Protein AF-A0A1S2W7E4-F1 (afdb_monomer_lite)

Secondary structure (DSSP, 8-state):
---SS-HHHHHHHHHHHH-----S---S-SBTTTTS---HHHHHHHHHHHHHHS-EEE-HHHHTTGGG-BHHHHHHHEEE----

Radius of gyration: 11.75 Å; chains: 1; bounding box: 24×23×33 Å

Sequence (84 aa):
MSPLLDYTSFCQIAEEQLEVTMEQPVTGGERLRDDLQLDSMRLLQLLVHLELEHGYVLADEKLAQLPQMTVDQLLQSLARKEVV

Foldseek 3Di:
DDFPDDQVNLQVLLCVFLVAHPPDRAPFQAQVCPRRVQDLVSQVSSQVCCCPVVQWHADPVCNVVNRVGTNNRVSNRIDGNDDD

pLDDT: mean 86.15, std 9.49, range [45.03, 94.06]

Structure (mmCIF, N/CA/C/O backbone):
data_AF-A0A1S2W7E4-F1
#
_entry.id   AF-A0A1S2W7E4-F1
#
loop_
_atom_site.group_PDB
_atom_site.id
_atom_site.type_symbol
_atom_site.label_atom_id
_atom_site.label_alt_id
_atom_site.label_comp_id
_atom_site.label_asym_id
_atom_site.label_entity_id
_atom_site.label_seq_id
_atom_site.pdbx_PDB_ins_code
_atom_site.Cartn_x
_atom_site.Cartn_y
_atom_site.Cartn_z
_atom_site.occupancy
_atom_site.B_iso_or_equiv
_atom_site.auth_seq_id
_atom_site.auth_comp_id
_atom_site.auth_asym_id
_atom_site.auth_atom_id
_atom_site.pdbx_PDB_model_num
ATOM 1 N N . MET A 1 1 ? -11.957 7.325 -14.869 1.00 47.03 1 MET A N 1
ATOM 2 C CA . MET A 1 1 ? -10.956 6.246 -14.973 1.00 47.03 1 MET A CA 1
ATOM 3 C C . MET A 1 1 ? -11.062 5.457 -13.687 1.00 47.03 1 MET A C 1
ATOM 5 O O . MET A 1 1 ? -11.037 6.087 -12.640 1.00 47.03 1 MET A O 1
ATOM 9 N N . SER A 1 2 ? -11.307 4.151 -13.750 1.00 53.94 2 SER A N 1
ATOM 10 C CA . SER A 1 2 ? -11.334 3.323 -12.539 1.00 53.94 2 SER A CA 1
ATOM 11 C C . SER A 1 2 ? -9.897 3.122 -12.047 1.00 53.94 2 SER A C 1
ATOM 13 O O . SER A 1 2 ? -9.021 2.936 -12.898 1.00 53.94 2 SER A O 1
ATOM 15 N N . PRO A 1 3 ? -9.635 3.185 -10.732 1.00 64.31 3 PRO A N 1
ATOM 16 C CA . PRO A 1 3 ? -8.307 2.909 -10.196 1.00 64.31 3 PRO A CA 1
ATOM 17 C C . PRO A 1 3 ? -7.883 1.476 -10.545 1.00 64.31 3 PRO A C 1
ATOM 19 O O . PRO A 1 3 ? -8.719 0.581 -10.677 1.00 64.31 3 PRO A O 1
ATOM 22 N N . LEU A 1 4 ? -6.578 1.275 -10.748 1.00 78.62 4 LEU A N 1
ATOM 23 C CA . LEU A 1 4 ? -6.011 -0.028 -11.117 1.00 78.62 4 LEU A CA 1
ATOM 24 C C . LEU A 1 4 ? -6.040 -1.031 -9.956 1.00 78.62 4 LEU A C 1
ATOM 26 O O . LEU A 1 4 ? -6.121 -2.235 -10.187 1.00 78.62 4 LEU A O 1
ATOM 30 N N . LEU A 1 5 ? -5.967 -0.514 -8.731 1.00 84.94 5 LEU A N 1
ATOM 31 C CA . LEU A 1 5 ? -6.026 -1.245 -7.476 1.00 84.94 5 LEU A CA 1
ATOM 32 C C . LEU A 1 5 ? -7.267 -0.762 -6.716 1.00 84.94 5 LEU A C 1
ATOM 34 O O . LEU A 1 5 ? -7.492 0.445 -6.622 1.00 84.94 5 LEU A O 1
ATOM 38 N N . ASP A 1 6 ? -8.087 -1.685 -6.217 1.00 87.31 6 ASP A N 1
ATOM 39 C CA . ASP A 1 6 ? -9.256 -1.353 -5.402 1.00 87.31 6 ASP A CA 1
ATOM 40 C C . ASP A 1 6 ? -8.901 -1.265 -3.908 1.00 87.31 6 ASP A C 1
ATOM 42 O O . ASP A 1 6 ? -7.821 -1.669 -3.470 1.00 87.31 6 ASP A O 1
ATOM 46 N N . TYR A 1 7 ? -9.819 -0.710 -3.113 1.00 89.56 7 TYR A N 1
ATOM 47 C CA . TYR A 1 7 ? -9.612 -0.527 -1.675 1.00 89.56 7 TYR A CA 1
ATOM 48 C C . TYR A 1 7 ? -9.395 -1.851 -0.943 1.00 89.56 7 TYR A C 1
ATOM 50 O O . TYR A 1 7 ? -8.558 -1.926 -0.050 1.00 89.56 7 TYR A O 1
ATOM 58 N N . THR A 1 8 ? -10.112 -2.907 -1.334 1.00 88.75 8 THR A N 1
ATOM 59 C CA . THR A 1 8 ? -9.995 -4.223 -0.700 1.00 88.75 8 THR A CA 1
ATOM 60 C C . THR A 1 8 ? -8.610 -4.822 -0.911 1.00 88.75 8 THR A C 1
ATOM 62 O O . THR A 1 8 ? -7.981 -5.238 0.059 1.00 88.75 8 THR A O 1
ATOM 65 N N . SER A 1 9 ? -8.106 -4.806 -2.145 1.00 89.06 9 SER A N 1
ATOM 66 C CA . SER A 1 9 ? -6.766 -5.304 -2.456 1.00 89.06 9 SER A CA 1
ATOM 67 C C . SER A 1 9 ? -5.696 -4.447 -1.786 1.00 89.06 9 SER A C 1
ATOM 69 O O . SER A 1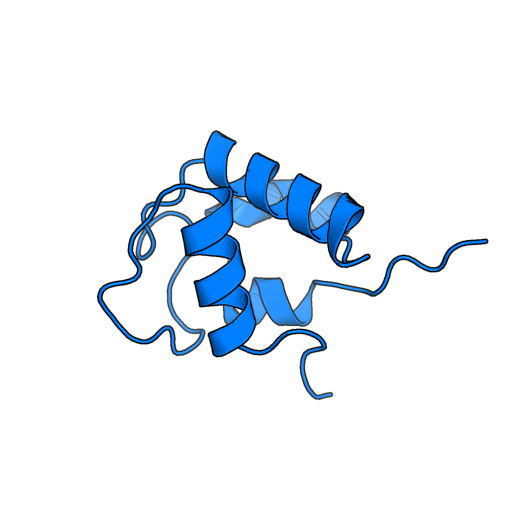 9 ? -4.726 -4.981 -1.262 1.00 89.06 9 SER A O 1
ATOM 71 N N . PHE A 1 10 ? -5.876 -3.122 -1.747 1.00 90.12 10 PHE A N 1
ATOM 72 C CA . PHE A 1 10 ? -4.974 -2.233 -1.015 1.00 90.12 10 PHE A CA 1
ATOM 73 C C . PHE A 1 10 ? -4.893 -2.588 0.472 1.00 90.12 10 PHE A C 1
ATOM 75 O O . PHE A 1 10 ? -3.790 -2.705 0.999 1.00 90.12 10 PHE A O 1
ATOM 82 N N . CYS A 1 11 ? -6.037 -2.785 1.137 1.00 89.75 11 CYS A N 1
ATOM 83 C CA . CYS A 1 11 ? -6.070 -3.192 2.539 1.00 89.75 11 CYS A CA 1
ATOM 84 C C . CYS A 1 11 ? -5.347 -4.522 2.742 1.00 89.75 11 CYS A C 1
ATOM 86 O O . CYS A 1 11 ? -4.494 -4.599 3.613 1.00 89.75 11 CYS A O 1
ATOM 88 N N . GLN A 1 12 ? -5.625 -5.526 1.907 1.00 89.25 12 GLN A N 1
ATOM 89 C CA . GLN A 1 12 ? -4.966 -6.831 1.998 1.00 89.25 12 GLN A CA 1
ATOM 90 C C . GLN A 1 12 ? -3.445 -6.712 1.868 1.00 89.25 12 GLN A C 1
ATOM 92 O O . GLN A 1 12 ? -2.724 -7.208 2.724 1.00 89.25 12 GLN A O 1
ATOM 97 N N . ILE A 1 13 ? -2.955 -5.984 0.861 1.00 89.88 13 ILE A N 1
ATOM 98 C CA . ILE A 1 13 ? -1.513 -5.771 0.668 1.00 89.88 13 ILE A CA 1
ATOM 99 C C . ILE A 1 13 ? -0.921 -5.019 1.862 1.00 89.88 13 ILE A C 1
ATOM 101 O O . ILE A 1 13 ? 0.145 -5.378 2.352 1.00 89.88 13 ILE A O 1
ATOM 105 N N . ALA A 1 14 ? -1.594 -3.978 2.353 1.00 89.19 14 ALA A N 1
ATOM 106 C CA . ALA A 1 14 ? -1.114 -3.233 3.507 1.00 89.19 14 ALA A CA 1
ATOM 107 C C . ALA A 1 14 ? -1.019 -4.129 4.753 1.00 89.19 14 ALA A C 1
ATOM 109 O O . ALA A 1 14 ? 0.005 -4.106 5.427 1.00 89.19 14 ALA A O 1
ATOM 110 N N . GLU A 1 15 ? -2.037 -4.941 5.038 1.00 90.38 15 GLU A N 1
ATOM 111 C CA . GLU A 1 15 ? -2.043 -5.854 6.185 1.00 90.38 15 GLU A CA 1
ATOM 112 C C . GLU A 1 15 ? -0.977 -6.950 6.068 1.00 90.38 15 GLU A C 1
ATOM 114 O O . GLU A 1 15 ? -0.224 -7.179 7.016 1.00 90.38 15 GLU A O 1
ATOM 119 N N . GLU A 1 16 ? -0.870 -7.585 4.897 1.00 88.94 16 GLU A N 1
ATOM 120 C CA . GLU A 1 16 ? 0.083 -8.668 4.637 1.00 88.94 16 GLU A CA 1
ATOM 121 C C . GLU A 1 16 ? 1.537 -8.185 4.671 1.00 88.94 16 GLU A C 1
ATOM 123 O O . GLU A 1 16 ? 2.399 -8.872 5.216 1.00 88.94 16 GLU A O 1
ATOM 128 N N . GLN A 1 17 ? 1.816 -7.006 4.107 1.00 88.19 17 GLN A N 1
ATOM 129 C CA . GLN A 1 17 ? 3.187 -6.531 3.900 1.00 88.19 17 GLN A CA 1
ATOM 130 C C . GLN A 1 17 ? 3.697 -5.617 5.017 1.00 88.19 17 GLN A C 1
ATOM 132 O O . GLN A 1 17 ? 4.905 -5.507 5.222 1.00 88.19 17 GLN A O 1
ATOM 137 N N . LEU A 1 18 ? 2.805 -4.926 5.734 1.00 85.44 18 LEU A N 1
ATOM 138 C CA . LEU A 1 18 ? 3.192 -3.943 6.757 1.00 85.44 18 LEU A CA 1
ATOM 139 C C . LEU A 1 18 ? 2.910 -4.413 8.186 1.00 85.44 18 LEU A C 1
ATOM 141 O O . LEU A 1 18 ? 3.161 -3.647 9.121 1.00 85.44 18 LEU A O 1
ATOM 145 N N . GLU A 1 19 ? 2.382 -5.631 8.352 1.00 82.50 19 GLU A N 1
ATOM 146 C CA . GLU A 1 19 ? 1.952 -6.191 9.642 1.00 82.50 19 GLU A CA 1
ATOM 147 C C . GLU A 1 19 ? 1.010 -5.235 10.401 1.00 82.50 19 GLU A C 1
ATOM 149 O O . GLU A 1 19 ? 1.048 -5.113 11.628 1.00 82.50 19 GLU A O 1
ATOM 154 N N . VAL A 1 20 ? 0.184 -4.497 9.655 1.00 82.62 20 VAL A N 1
ATOM 155 C CA . VAL A 1 20 ? -0.855 -3.619 10.202 1.00 82.62 20 VAL A CA 1
ATOM 156 C C . VAL A 1 20 ? -2.202 -4.326 10.148 1.00 82.62 20 VAL A C 1
ATOM 158 O O . VAL A 1 20 ? -2.389 -5.276 9.398 1.00 82.62 20 VAL A O 1
ATOM 161 N N . THR A 1 21 ? -3.157 -3.869 10.949 1.00 81.88 21 THR A N 1
ATOM 162 C CA . THR A 1 21 ? -4.539 -4.351 10.886 1.00 81.88 21 THR A CA 1
ATOM 163 C C . THR A 1 21 ? -5.434 -3.174 10.552 1.00 81.88 21 THR A C 1
ATOM 165 O O . THR A 1 21 ? -5.482 -2.197 11.299 1.00 81.88 21 THR A O 1
ATOM 168 N N . MET A 1 22 ? -6.131 -3.253 9.423 1.00 81.25 22 MET A N 1
ATOM 169 C CA . MET A 1 22 ? -7.107 -2.257 9.007 1.00 81.25 22 MET A CA 1
ATOM 170 C C . MET A 1 22 ? -8.449 -2.639 9.630 1.00 81.25 22 MET A C 1
ATOM 172 O O . MET A 1 22 ? -9.303 -3.268 9.013 1.00 81.25 22 MET A O 1
ATOM 176 N N . GLU A 1 23 ? -8.640 -2.267 10.897 1.00 73.38 23 GLU A N 1
ATOM 177 C CA . GLU A 1 23 ? -9.850 -2.612 11.665 1.00 73.38 23 GLU A CA 1
ATOM 178 C C . GLU A 1 23 ? -11.140 -2.016 11.072 1.00 73.38 23 GLU A C 1
ATOM 180 O O . GLU A 1 23 ? -12.247 -2.459 11.386 1.00 73.38 23 GLU A O 1
ATOM 185 N N . GLN A 1 24 ? -11.003 -1.008 10.209 1.00 75.69 24 GLN A N 1
ATOM 186 C CA . GLN A 1 24 ? -12.099 -0.290 9.579 1.00 75.69 24 GLN A CA 1
ATOM 187 C C . GLN A 1 24 ? -11.990 -0.331 8.048 1.00 75.69 24 GLN A C 1
ATOM 189 O O . GLN A 1 24 ? -10.886 -0.253 7.503 1.00 75.69 24 GLN A O 1
ATOM 194 N N . PRO A 1 25 ? -13.130 -0.440 7.338 1.00 78.38 25 PRO A N 1
ATOM 195 C CA . PRO A 1 25 ? -13.139 -0.444 5.885 1.00 78.38 25 PRO A CA 1
ATOM 196 C C . PRO A 1 25 ? -12.633 0.898 5.357 1.00 78.38 25 PRO A C 1
ATOM 198 O O . PRO A 1 25 ? -13.197 1.946 5.662 1.00 78.38 25 PRO A O 1
ATOM 201 N N . VAL A 1 26 ? -11.583 0.845 4.543 1.00 84.75 26 VAL A N 1
ATOM 202 C CA . VAL A 1 26 ? -11.008 2.019 3.886 1.00 84.75 26 VAL A CA 1
ATOM 203 C C . VAL A 1 26 ? -11.935 2.472 2.762 1.00 84.75 26 VAL A C 1
ATOM 205 O O . VAL A 1 26 ? -12.297 1.685 1.885 1.00 84.75 26 VAL A O 1
ATOM 208 N N . THR A 1 27 ? -12.328 3.744 2.794 1.00 85.69 27 THR A N 1
ATOM 209 C CA . THR A 1 27 ? -13.291 4.330 1.848 1.00 85.69 27 THR A CA 1
ATOM 210 C C . THR A 1 27 ? -12.655 5.281 0.834 1.00 85.69 27 THR A C 1
ATOM 212 O O . THR A 1 27 ? -13.312 5.670 -0.132 1.00 85.69 27 THR A O 1
ATOM 215 N N . GLY A 1 28 ? -11.382 5.637 1.027 1.00 87.06 28 GLY A N 1
ATOM 216 C CA . GLY A 1 28 ? -10.572 6.455 0.126 1.00 87.06 28 GLY A CA 1
ATOM 217 C C . GLY A 1 28 ? -10.269 7.863 0.643 1.00 87.06 28 GLY A C 1
ATOM 218 O O . GLY A 1 28 ? -9.308 8.488 0.186 1.00 87.06 28 GLY A O 1
ATOM 219 N N . GLY A 1 29 ? -11.060 8.365 1.595 1.00 89.75 29 GLY A N 1
ATOM 220 C CA . GLY A 1 29 ? -10.891 9.696 2.191 1.00 89.75 29 GLY A CA 1
ATOM 221 C C . GLY A 1 29 ? -9.842 9.761 3.303 1.00 89.75 29 GLY A C 1
ATOM 222 O O . GLY A 1 29 ? -9.453 10.853 3.713 1.00 89.75 29 GLY A O 1
ATOM 223 N N . GLU A 1 30 ? -9.384 8.607 3.777 1.00 91.81 30 GLU A N 1
ATOM 224 C CA . GLU A 1 30 ? -8.439 8.462 4.875 1.00 91.81 30 GLU A CA 1
ATOM 225 C C . GLU A 1 30 ? -7.028 8.841 4.421 1.00 91.81 30 GLU A C 1
ATOM 227 O O . GLU A 1 30 ? -6.548 8.393 3.374 1.00 91.81 30 GLU A O 1
ATOM 232 N N . ARG A 1 31 ? -6.341 9.661 5.216 1.00 91.81 31 ARG A N 1
ATOM 233 C CA . ARG A 1 31 ? -4.932 9.992 5.018 1.00 91.81 31 ARG A CA 1
ATOM 234 C C . ARG A 1 31 ? -4.064 8.813 5.404 1.00 91.81 31 ARG A C 1
ATOM 236 O O . ARG A 1 31 ? -4.182 8.261 6.497 1.00 91.81 31 ARG A O 1
ATOM 243 N N . LEU A 1 32 ? -3.111 8.506 4.535 1.00 91.44 32 LEU A N 1
ATOM 244 C CA . LEU A 1 32 ? -2.187 7.395 4.721 1.00 91.44 32 LEU A CA 1
ATOM 245 C C . LEU A 1 32 ? -1.421 7.486 6.050 1.00 91.44 32 LEU A C 1
ATOM 247 O O . LEU A 1 32 ? -1.317 6.502 6.776 1.00 91.44 32 LEU A O 1
ATOM 251 N N . ARG A 1 33 ? -0.916 8.672 6.404 1.00 90.81 33 ARG A N 1
ATOM 252 C CA . ARG A 1 33 ? -0.181 8.859 7.660 1.00 90.81 33 ARG A CA 1
ATOM 253 C C . ARG A 1 33 ? -1.083 9.085 8.866 1.00 90.81 33 ARG A C 1
ATOM 255 O O . ARG A 1 33 ? -0.838 8.487 9.905 1.00 90.81 33 ARG A O 1
ATOM 262 N N . ASP A 1 34 ? -2.053 9.990 8.762 1.00 89.81 34 ASP A N 1
ATOM 263 C CA . ASP A 1 34 ? -2.799 10.451 9.940 1.00 89.81 34 ASP A CA 1
ATOM 264 C C . ASP A 1 34 ? -3.905 9.467 10.347 1.00 89.81 34 ASP A C 1
ATOM 266 O O . ASP A 1 34 ? -4.049 9.174 11.531 1.00 89.81 34 ASP A O 1
ATOM 270 N N . ASP A 1 35 ? -4.654 8.930 9.378 1.00 90.25 35 ASP A N 1
ATOM 271 C CA . ASP A 1 35 ? -5.808 8.063 9.643 1.00 90.25 35 ASP A CA 1
ATOM 272 C C . ASP A 1 35 ? -5.417 6.580 9.663 1.00 90.25 35 ASP A C 1
ATOM 274 O O . ASP A 1 35 ? -5.860 5.840 10.538 1.00 90.25 35 ASP A O 1
ATOM 278 N N . LEU A 1 36 ? -4.556 6.142 8.733 1.00 87.38 36 LEU A N 1
ATOM 279 C CA . LEU A 1 36 ? -4.075 4.750 8.689 1.00 87.38 36 LEU A CA 1
ATOM 280 C C . LEU A 1 36 ? -2.807 4.508 9.516 1.00 87.38 36 LEU A C 1
ATOM 282 O O . LEU A 1 36 ? -2.332 3.377 9.592 1.00 87.38 36 LEU A O 1
ATOM 286 N N . GLN A 1 37 ? -2.241 5.560 10.118 1.00 88.50 37 GLN A N 1
ATOM 287 C CA . GLN A 1 37 ? -1.043 5.473 10.962 1.00 88.50 37 GLN A CA 1
ATOM 288 C C . GLN A 1 37 ? 0.135 4.760 10.271 1.00 88.50 37 GLN A C 1
ATOM 290 O O . GLN A 1 37 ? 0.938 4.062 10.901 1.00 88.50 37 GLN A O 1
ATOM 295 N N . LEU A 1 38 ? 0.250 4.934 8.950 1.00 88.88 38 LEU A N 1
ATOM 296 C CA . LEU A 1 38 ? 1.370 4.420 8.175 1.00 88.88 38 LEU A CA 1
ATOM 297 C C . LEU A 1 38 ? 2.522 5.425 8.241 1.00 88.88 38 LEU A C 1
ATOM 299 O O . LEU A 1 38 ? 2.500 6.486 7.612 1.00 88.88 38 LEU A O 1
ATOM 303 N N . ASP A 1 39 ? 3.549 5.087 9.016 1.00 89.25 39 ASP A N 1
ATOM 304 C CA . ASP A 1 39 ? 4.779 5.873 9.083 1.00 89.25 39 ASP A CA 1
ATOM 305 C C . ASP A 1 39 ? 5.496 5.927 7.729 1.00 89.25 39 ASP A C 1
ATOM 307 O O . ASP A 1 39 ? 5.346 5.040 6.888 1.00 89.25 39 ASP A O 1
ATOM 311 N N . SER A 1 40 ? 6.371 6.919 7.536 1.00 87.12 40 SER A N 1
ATOM 312 C CA . SER A 1 40 ? 7.144 7.071 6.293 1.00 87.12 40 SER A CA 1
ATOM 313 C C . SER A 1 40 ? 7.896 5.798 5.888 1.00 87.12 40 SER A C 1
ATOM 315 O O . SER A 1 40 ? 8.001 5.505 4.703 1.00 87.12 40 SER A O 1
ATOM 317 N N . MET A 1 41 ? 8.394 5.026 6.861 1.00 89.25 41 MET A N 1
ATOM 318 C CA . MET A 1 41 ? 9.057 3.743 6.606 1.00 89.25 41 MET A CA 1
ATOM 319 C C . MET A 1 41 ? 8.083 2.711 6.019 1.00 89.25 41 MET A C 1
ATOM 321 O O . MET A 1 41 ? 8.379 2.117 4.986 1.00 89.25 41 MET A O 1
ATOM 325 N N . ARG A 1 42 ? 6.906 2.547 6.637 1.00 90.94 42 ARG A N 1
ATOM 326 C CA . ARG A 1 42 ? 5.854 1.622 6.188 1.00 90.94 42 ARG A CA 1
ATOM 327 C C . ARG A 1 42 ? 5.317 2.009 4.817 1.00 90.94 42 ARG A C 1
ATOM 329 O O . ARG A 1 42 ? 5.115 1.154 3.968 1.00 90.94 42 ARG A O 1
ATOM 336 N N . LEU A 1 43 ? 5.144 3.305 4.572 1.00 91.12 43 LEU A N 1
ATOM 337 C CA . LEU A 1 43 ? 4.721 3.815 3.271 1.00 91.12 43 LEU A CA 1
ATOM 338 C C . LEU A 1 43 ? 5.722 3.484 2.163 1.00 91.12 43 LEU A C 1
ATOM 340 O O . LEU A 1 43 ? 5.324 3.070 1.078 1.00 91.12 43 LEU A O 1
ATOM 344 N N . LEU A 1 44 ? 7.020 3.627 2.435 1.00 90.44 44 LEU A N 1
ATOM 345 C CA . LEU A 1 44 ? 8.058 3.236 1.484 1.00 90.44 44 LEU A CA 1
ATOM 346 C C . LEU A 1 44 ? 8.087 1.721 1.269 1.00 90.44 44 LEU A C 1
ATOM 348 O O . LEU A 1 44 ? 8.178 1.287 0.126 1.00 90.44 44 LEU A O 1
ATOM 352 N N . GLN A 1 45 ? 7.967 0.924 2.335 1.00 91.38 45 GLN A N 1
ATOM 353 C CA . GLN A 1 45 ? 7.861 -0.534 2.216 1.00 91.38 45 GLN A CA 1
ATOM 354 C C . GLN A 1 45 ? 6.679 -0.917 1.326 1.00 91.38 45 GLN A C 1
ATOM 356 O O . GLN A 1 45 ? 6.858 -1.663 0.369 1.00 91.38 45 GLN A O 1
ATOM 361 N N . LEU A 1 46 ? 5.505 -0.329 1.564 1.00 91.19 46 LEU A N 1
ATOM 362 C CA . LEU A 1 46 ? 4.311 -0.570 0.762 1.00 91.19 46 LEU A CA 1
ATOM 363 C C . LEU A 1 46 ? 4.558 -0.297 -0.721 1.00 91.19 46 LEU A C 1
ATOM 365 O O . LEU A 1 46 ? 4.212 -1.124 -1.556 1.00 91.19 46 LEU A O 1
ATOM 369 N N . LEU A 1 47 ? 5.183 0.836 -1.054 1.00 91.00 47 LEU A N 1
ATOM 370 C CA . LEU A 1 47 ? 5.514 1.166 -2.440 1.00 91.00 47 LEU A CA 1
ATOM 371 C C . LEU A 1 47 ? 6.475 0.155 -3.069 1.00 91.00 47 LEU A C 1
ATOM 373 O O . LEU A 1 47 ? 6.275 -0.233 -4.216 1.00 91.00 47 LEU A O 1
ATOM 377 N N . VAL A 1 48 ? 7.484 -0.298 -2.324 1.00 90.81 48 VAL A N 1
ATOM 378 C CA . VAL A 1 48 ? 8.427 -1.318 -2.801 1.00 90.81 48 VAL A CA 1
ATOM 379 C C . VAL A 1 48 ? 7.705 -2.636 -3.093 1.00 90.81 48 VAL A C 1
ATOM 381 O O . VAL A 1 48 ? 7.930 -3.225 -4.148 1.00 90.81 48 VAL A O 1
ATOM 384 N N . HIS A 1 49 ? 6.804 -3.080 -2.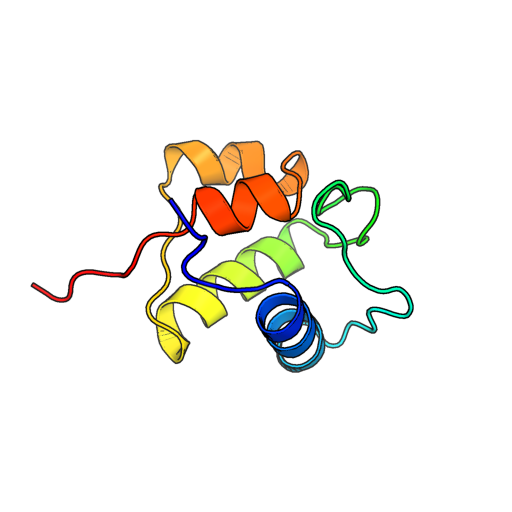214 1.00 91.44 49 HIS A N 1
ATOM 385 C CA . HIS A 1 49 ? 6.002 -4.290 -2.430 1.00 91.44 49 HIS A CA 1
ATOM 386 C C . HIS A 1 49 ? 5.047 -4.140 -3.618 1.00 91.44 49 HIS A C 1
ATOM 388 O O . HIS A 1 49 ? 4.986 -5.006 -4.491 1.00 91.44 49 HIS A O 1
ATOM 394 N N . LEU A 1 50 ? 4.361 -3.000 -3.716 1.00 90.38 50 LEU A N 1
ATOM 395 C CA . LEU A 1 50 ? 3.508 -2.672 -4.856 1.00 90.38 50 LEU A CA 1
ATOM 396 C C . LEU A 1 50 ? 4.286 -2.719 -6.177 1.00 90.38 50 LEU A C 1
ATOM 398 O O . LEU A 1 50 ? 3.788 -3.273 -7.156 1.00 90.38 50 LEU A O 1
ATOM 402 N N . GLU A 1 51 ? 5.517 -2.214 -6.203 1.00 91.06 51 GLU A N 1
ATOM 403 C CA . GLU A 1 51 ? 6.354 -2.221 -7.400 1.00 91.06 51 GLU A CA 1
ATOM 404 C C . GLU A 1 51 ? 6.870 -3.615 -7.761 1.00 91.06 51 GLU A C 1
ATOM 406 O O . GLU A 1 51 ? 6.801 -4.011 -8.928 1.00 91.06 51 GLU A O 1
ATOM 411 N N . LEU A 1 52 ? 7.416 -4.343 -6.787 1.00 89.25 52 LEU A N 1
ATOM 412 C CA . LEU A 1 52 ? 8.100 -5.612 -7.028 1.00 89.25 52 LEU A CA 1
ATOM 413 C C . LEU A 1 52 ? 7.130 -6.781 -7.216 1.00 89.25 52 LEU A C 1
ATOM 415 O O . LEU A 1 52 ? 7.369 -7.627 -8.075 1.00 89.25 52 LEU A O 1
ATOM 419 N N . GLU A 1 53 ? 6.051 -6.830 -6.437 1.00 88.19 53 GLU A N 1
ATOM 420 C CA . GLU A 1 53 ? 5.128 -7.971 -6.416 1.00 88.19 53 GLU A CA 1
ATOM 421 C C . GLU A 1 53 ? 3.904 -7.742 -7.302 1.00 88.19 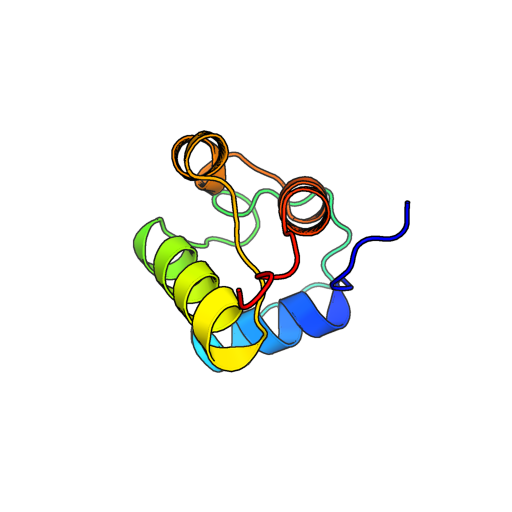53 GLU A C 1
ATOM 423 O O . GLU A 1 53 ? 3.415 -8.673 -7.942 1.00 88.19 53 GLU A O 1
ATOM 428 N N . HIS A 1 54 ? 3.433 -6.495 -7.394 1.00 86.12 54 HIS A N 1
ATOM 429 C CA . HIS A 1 54 ? 2.199 -6.163 -8.112 1.00 86.12 54 HIS A CA 1
ATOM 430 C C . HIS A 1 54 ? 2.424 -5.349 -9.394 1.00 86.12 54 HIS A C 1
ATOM 432 O O . HIS A 1 54 ? 1.486 -5.156 -10.171 1.00 86.12 54 HIS A O 1
ATOM 438 N N . GLY A 1 55 ? 3.654 -4.892 -9.648 1.00 89.00 55 GLY A N 1
ATOM 439 C CA . GLY A 1 55 ? 3.985 -4.089 -10.822 1.00 89.00 5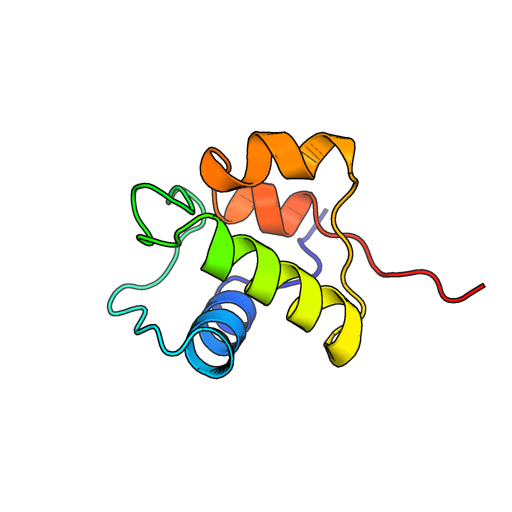5 GLY A CA 1
ATOM 440 C C . GLY A 1 55 ? 3.316 -2.713 -10.823 1.00 89.00 55 GLY A C 1
ATOM 441 O O . GLY A 1 55 ? 3.047 -2.179 -11.898 1.00 89.00 55 GLY A O 1
ATOM 442 N N . TYR A 1 56 ? 3.021 -2.142 -9.654 1.00 91.06 56 TYR A N 1
ATOM 443 C CA . TYR A 1 56 ? 2.496 -0.786 -9.508 1.00 91.06 56 TYR A CA 1
ATOM 444 C C . TYR A 1 56 ? 3.587 0.179 -9.064 1.00 91.06 56 TYR A C 1
ATOM 446 O O . TYR A 1 56 ? 4.288 -0.068 -8.092 1.00 91.06 56 TYR A O 1
ATOM 454 N N . VAL A 1 57 ? 3.703 1.312 -9.746 1.00 91.31 57 VAL A N 1
ATOM 455 C CA . VAL A 1 57 ? 4.692 2.348 -9.438 1.00 91.31 57 VAL A CA 1
ATOM 456 C C . VAL A 1 57 ? 4.011 3.671 -9.141 1.00 91.31 57 VAL A C 1
ATOM 458 O O . VAL A 1 57 ? 2.976 4.003 -9.723 1.00 91.31 57 VAL A O 1
ATOM 461 N N . LEU A 1 58 ? 4.621 4.437 -8.241 1.00 91.06 58 LEU A N 1
ATOM 462 C CA . LEU A 1 58 ? 4.249 5.814 -7.955 1.00 91.06 58 LEU A CA 1
ATOM 463 C C . LEU A 1 58 ? 5.328 6.744 -8.512 1.00 91.06 58 LEU A C 1
ATOM 465 O O . LEU A 1 58 ? 6.514 6.508 -8.301 1.00 91.06 58 LEU A O 1
ATOM 469 N N . ALA A 1 59 ? 4.923 7.815 -9.193 1.00 88.75 59 ALA A N 1
ATOM 470 C CA . ALA A 1 59 ? 5.866 8.802 -9.710 1.00 88.75 59 ALA A CA 1
ATOM 471 C C . ALA A 1 59 ? 6.648 9.498 -8.578 1.00 88.75 59 ALA A C 1
ATOM 473 O O . ALA A 1 59 ? 6.063 9.895 -7.565 1.00 88.75 59 ALA A O 1
ATOM 474 N N . ASP A 1 60 ? 7.947 9.732 -8.784 1.00 86.62 60 ASP A N 1
ATOM 475 C CA . ASP A 1 60 ? 8.842 10.350 -7.792 1.00 86.62 60 ASP A CA 1
ATOM 476 C C . ASP A 1 60 ? 8.354 11.717 -7.281 1.00 86.62 60 ASP A C 1
ATOM 478 O O . ASP A 1 60 ? 8.529 12.066 -6.115 1.00 86.62 60 ASP A O 1
ATOM 482 N N . GLU A 1 61 ? 7.663 12.492 -8.119 1.00 88.12 61 GLU A N 1
ATOM 483 C CA . GLU A 1 61 ? 7.065 13.776 -7.722 1.00 88.12 61 GLU A CA 1
ATOM 484 C C . GLU A 1 61 ? 5.972 13.642 -6.640 1.00 88.12 61 GLU A C 1
ATOM 486 O O . GLU A 1 61 ? 5.711 14.585 -5.883 1.00 88.12 61 GLU A O 1
ATOM 491 N N . LYS A 1 62 ? 5.328 12.471 -6.550 1.00 89.31 62 LYS A N 1
ATOM 492 C CA . LYS A 1 62 ? 4.287 12.166 -5.560 1.00 89.31 62 LYS A CA 1
ATOM 493 C C . LYS A 1 62 ? 4.862 11.540 -4.295 1.00 89.31 62 LYS A C 1
ATOM 495 O O . LYS A 1 62 ? 4.233 11.649 -3.248 1.00 89.31 62 LYS A O 1
ATOM 500 N N . LEU A 1 63 ? 6.066 10.970 -4.347 1.00 88.06 63 LEU A N 1
ATOM 501 C CA . LEU A 1 63 ? 6.732 10.347 -3.195 1.00 88.06 63 LEU A CA 1
ATOM 502 C C . LEU A 1 63 ? 6.867 11.316 -2.008 1.00 88.06 63 LEU A C 1
ATOM 504 O O . LEU A 1 63 ? 6.581 10.949 -0.871 1.00 88.06 63 LEU A O 1
ATOM 508 N N . ALA A 1 64 ? 7.206 12.584 -2.264 1.00 87.69 64 ALA A N 1
ATOM 509 C CA . ALA A 1 64 ? 7.284 13.613 -1.219 1.00 87.69 64 ALA A CA 1
ATOM 510 C C . ALA A 1 64 ? 5.919 13.955 -0.585 1.00 87.69 64 ALA A C 1
ATOM 512 O O . ALA A 1 64 ? 5.851 14.421 0.554 1.00 87.69 64 ALA A O 1
ATOM 513 N N . GLN A 1 65 ? 4.832 13.738 -1.325 1.00 90.62 65 GLN A N 1
ATOM 514 C CA . GLN A 1 65 ? 3.461 14.021 -0.900 1.00 90.62 65 GLN A CA 1
ATOM 515 C C . GLN A 1 65 ? 2.790 12.797 -0.272 1.00 90.62 65 GLN A C 1
ATOM 517 O O . GLN A 1 65 ? 1.795 12.962 0.425 1.00 90.62 65 GLN A O 1
ATOM 522 N N . LEU A 1 66 ? 3.362 11.603 -0.449 1.00 90.56 66 LEU A N 1
ATOM 523 C CA . LEU A 1 66 ? 2.814 10.320 -0.015 1.00 90.56 66 LEU A CA 1
ATOM 524 C C . LEU A 1 66 ? 2.270 10.320 1.423 1.00 90.56 66 LEU A C 1
ATOM 526 O O . LEU A 1 66 ? 1.130 9.907 1.602 1.00 90.56 66 LEU A O 1
ATOM 530 N N . PRO A 1 67 ? 2.971 10.840 2.452 1.00 89.50 67 PRO A N 1
ATOM 531 C CA . PRO A 1 67 ? 2.431 10.811 3.812 1.00 89.50 67 PRO A CA 1
ATOM 532 C C . PRO A 1 67 ? 1.186 11.694 3.996 1.00 89.50 67 PRO A C 1
ATOM 534 O O . PRO A 1 67 ? 0.437 11.513 4.947 1.00 89.50 67 PRO A O 1
ATOM 537 N N . GLN A 1 68 ? 0.971 12.669 3.114 1.00 91.06 68 GLN A N 1
ATOM 538 C CA . GLN A 1 68 ? -0.157 13.604 3.156 1.00 91.06 68 GLN A CA 1
ATOM 539 C C . GLN A 1 68 ? -1.291 13.199 2.205 1.00 91.06 68 GLN A C 1
ATOM 541 O O . GLN A 1 68 ? -2.354 13.818 2.235 1.00 91.06 68 GLN A O 1
ATOM 546 N N . MET A 1 69 ? -1.069 12.193 1.355 1.00 93.38 69 MET A N 1
ATOM 547 C CA . MET A 1 69 ? -2.062 11.715 0.401 1.00 93.38 69 MET A CA 1
ATOM 548 C C . MET A 1 69 ? -3.135 10.887 1.102 1.00 93.38 69 MET A C 1
ATOM 550 O O . MET A 1 69 ? -2.877 10.204 2.099 1.00 93.38 69 MET A O 1
ATOM 554 N N . THR A 1 70 ? -4.344 10.934 0.552 1.00 94.06 70 THR A N 1
ATOM 555 C CA . THR A 1 70 ? -5.388 9.975 0.911 1.00 94.06 70 THR A CA 1
ATOM 556 C C . THR A 1 70 ? -5.208 8.664 0.155 1.00 94.06 70 THR A C 1
ATOM 558 O O . THR A 1 70 ? -4.480 8.598 -0.841 1.00 94.06 70 THR A O 1
ATOM 561 N N . VAL A 1 71 ? -5.890 7.612 0.602 1.00 92.12 71 VAL A N 1
ATOM 562 C CA . VAL A 1 71 ? -5.871 6.321 -0.096 1.00 92.12 71 VAL A CA 1
ATOM 563 C C . VAL A 1 71 ? -6.368 6.465 -1.534 1.00 92.12 71 VAL A C 1
ATOM 565 O O . VAL A 1 71 ? -5.705 5.984 -2.445 1.00 92.12 71 VAL A O 1
ATOM 568 N N . ASP A 1 72 ? -7.468 7.183 -1.773 1.00 92.81 72 ASP A N 1
ATOM 569 C CA . ASP A 1 72 ? -7.985 7.397 -3.133 1.00 92.81 72 ASP A CA 1
ATOM 570 C C . ASP A 1 72 ? -6.951 8.107 -4.024 1.00 92.81 72 ASP A C 1
ATOM 572 O O . ASP A 1 72 ? -6.694 7.685 -5.153 1.00 92.81 72 ASP A O 1
ATOM 576 N N . GLN A 1 73 ? -6.263 9.122 -3.490 1.00 92.75 73 GLN A N 1
ATOM 577 C CA . GLN A 1 73 ? -5.193 9.802 -4.219 1.00 92.75 73 GLN A CA 1
ATOM 578 C C . GLN A 1 73 ? -4.023 8.872 -4.539 1.00 92.75 73 GLN A C 1
ATOM 580 O O . GLN A 1 73 ? -3.463 8.967 -5.632 1.00 92.75 73 GLN A O 1
ATOM 585 N N . LEU A 1 74 ? -3.641 7.988 -3.615 1.00 92.19 74 LEU A N 1
ATOM 586 C CA . LEU A 1 74 ? -2.609 6.986 -3.866 1.00 92.19 74 LEU A CA 1
ATOM 587 C C . LEU A 1 74 ? -3.044 6.039 -4.982 1.00 92.19 74 LEU A C 1
ATOM 589 O O . LEU A 1 74 ? -2.332 5.929 -5.975 1.00 92.19 74 LEU A O 1
ATOM 593 N N . LEU A 1 75 ? -4.223 5.423 -4.868 1.00 91.44 75 LEU A N 1
ATOM 594 C CA . LEU A 1 75 ? -4.734 4.461 -5.851 1.00 91.44 75 LEU A CA 1
ATOM 595 C C . LEU A 1 75 ? -4.888 5.068 -7.250 1.00 91.44 75 LEU A C 1
ATOM 597 O O . LEU A 1 75 ? -4.637 4.389 -8.244 1.00 91.44 75 LEU A O 1
ATOM 601 N N . GLN A 1 76 ? -5.258 6.347 -7.337 1.00 90.69 76 GLN A N 1
ATOM 602 C CA . GLN A 1 76 ? -5.320 7.082 -8.603 1.00 90.69 76 GLN A CA 1
ATOM 603 C C . GLN A 1 76 ? -3.942 7.487 -9.142 1.00 90.69 76 GLN A C 1
ATOM 605 O O . GLN A 1 76 ? -3.795 7.673 -10.348 1.00 90.69 76 GLN A O 1
ATOM 610 N N . SER A 1 77 ? -2.946 7.647 -8.269 1.00 91.06 77 SER A N 1
ATOM 611 C CA . SER A 1 77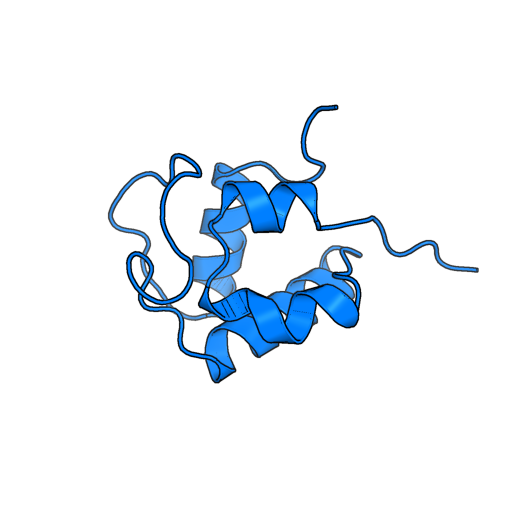 ? -1.576 8.006 -8.661 1.00 91.06 77 SER A CA 1
ATOM 612 C C . SER A 1 77 ? -0.722 6.793 -9.030 1.00 91.06 77 SER A C 1
ATOM 614 O O . SER A 1 77 ? 0.310 6.962 -9.678 1.00 91.06 77 SER A O 1
ATOM 616 N N . LEU A 1 78 ? -1.124 5.587 -8.617 1.00 91.06 78 LEU A N 1
ATOM 617 C CA . LEU A 1 78 ? -0.462 4.348 -9.008 1.00 91.06 78 LEU A CA 1
ATOM 618 C C . LEU A 1 78 ? -0.652 4.095 -10.507 1.00 91.06 78 LEU A C 1
ATOM 620 O O . LEU A 1 78 ? -1.765 4.115 -11.033 1.00 91.06 78 LEU A O 1
ATOM 624 N N . ALA A 1 79 ? 0.450 3.795 -11.183 1.00 88.88 79 ALA A N 1
ATOM 625 C CA . ALA A 1 79 ? 0.476 3.379 -12.577 1.00 88.88 79 ALA A CA 1
ATOM 626 C C . ALA A 1 79 ? 1.024 1.954 -12.689 1.00 88.88 79 ALA A C 1
ATOM 628 O O . ALA A 1 79 ? 1.765 1.494 -11.821 1.00 88.88 79 ALA A O 1
ATOM 629 N N . ARG A 1 80 ? 0.690 1.238 -13.769 1.00 85.69 80 ARG A N 1
ATOM 630 C CA . ARG A 1 80 ? 1.384 -0.020 -14.069 1.00 85.69 80 ARG A CA 1
ATOM 631 C C . ARG A 1 80 ? 2.813 0.286 -14.495 1.00 85.69 80 ARG A C 1
ATOM 633 O O . ARG A 1 80 ? 3.037 1.139 -15.349 1.00 85.69 80 ARG A O 1
ATOM 640 N N . LYS A 1 81 ? 3.759 -0.454 -13.933 1.00 80.44 81 LYS A N 1
ATOM 641 C CA . LYS A 1 81 ? 5.141 -0.508 -14.386 1.00 80.44 81 LYS A CA 1
ATOM 642 C C . LYS A 1 81 ? 5.148 -1.122 -15.781 1.00 80.44 81 LYS A C 1
ATOM 644 O O . LYS A 1 81 ? 4.990 -2.332 -15.935 1.00 80.44 81 LYS A O 1
ATOM 649 N N . GLU A 1 82 ? 5.272 -0.288 -16.806 1.00 69.75 82 GLU A N 1
ATOM 650 C CA . GLU A 1 82 ? 5.534 -0.772 -18.158 1.00 69.75 82 GLU A CA 1
ATOM 651 C C . GLU A 1 82 ? 6.946 -1.365 -18.173 1.00 69.75 82 GLU A C 1
ATOM 653 O O . GLU A 1 82 ? 7.940 -0.662 -17.993 1.00 69.75 82 GLU A O 1
ATOM 658 N N . VAL A 1 83 ? 7.027 -2.689 -18.305 1.00 55.44 83 VAL A N 1
ATOM 659 C CA . VAL A 1 83 ? 8.297 -3.393 -18.493 1.00 55.44 83 VAL A CA 1
ATOM 660 C C . VAL A 1 83 ? 8.693 -3.172 -19.953 1.00 55.44 83 VAL A C 1
ATOM 662 O O . VAL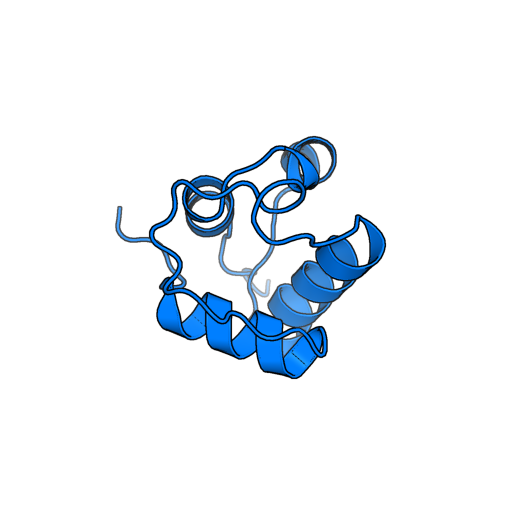 A 1 83 ? 8.110 -3.793 -20.842 1.00 55.44 83 VAL A O 1
ATOM 665 N N . VAL A 1 84 ? 9.611 -2.231 -20.191 1.00 45.03 84 VAL A N 1
ATOM 666 C CA . VAL A 1 84 ? 10.279 -2.035 -21.491 1.00 45.03 84 VAL A CA 1
ATOM 667 C C . VAL A 1 84 ? 11.387 -3.065 -21.659 1.00 45.03 84 VAL A C 1
ATOM 669 O O . VAL A 1 84 ? 12.151 -3.258 -20.685 1.00 45.03 84 VAL A O 1
#